Protein AF-C7TP11-F1 (afdb_monomer)

Foldseek 3Di:
DLPDPVLDFDPDPVRSVVSVVVLCPQQPNVCLLPLLVQLVVLVVVLVVLVVLVVCLQCCQQDPPPPDDHHDQVVSQVVCCVVPVGDCGDVRSVVSSVVSVVSSVVSVVVSVVCDSPVDPHHSNCVCVVVCCDPVHVPPDDDDRD

Secondary structure (DSSP, 8-state):
--S-GGGSPPSSTTHHHHHHHHHHHHTS-GGG-HHHHHHHHHHHHHHHHHHHHHHHHHHHHS-STTPPPPPHHHHHHHHHHHHS----HHHHHHHHHHHHHHHHHHHHHHHHTBTTTB-S-HHHHTHHHHT-TTTTT--SSS--

Radius of gyration: 22.41 Å; Cα contacts (8 Å, |Δi|>4): 107; chains: 1; bounding box: 58×32×62 Å

InterPro domains:
  IPR000484 Photosynthetic reaction centre, L/M [PF00124] (1-135)
  IPR000484 Photosynthetic reaction centre, L/M [PR00256] (35-61)
  IPR000484 Photosynthetic reaction centre, L/M [PR00256] (88-113)
  IPR005871 Photosynthetic reaction centre, L subunit [TIGR01157] (1-135)
  IPR036854 Photosystem II protein D1/D2 superfamily [G3DSA:1.20.8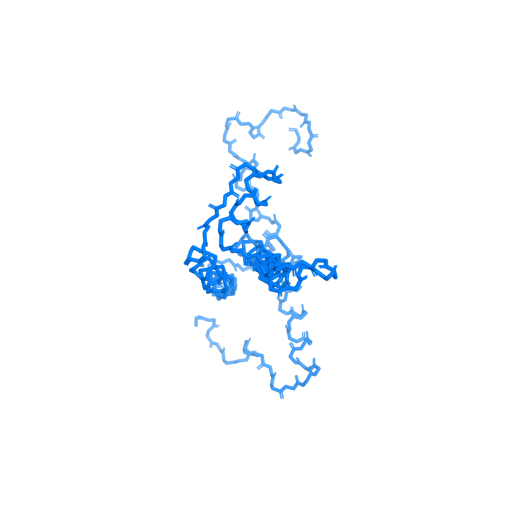5.10] (1-28)
  IPR036854 Photosystem II protein D1/D2 superfamily [G3DSA:1.20.85.10] (29-136)
  IPR036854 Photosystem II protein D1/D2 superfamily [SSF81483] (1-137)
  IPR055265 Photosynthetic reaction centre, L/M, conserved site [PS00244] (29-55)

Structure (mmCIF, N/CA/C/O backbone):
data_AF-C7TP11-F1
#
_entry.id   AF-C7TP11-F1
#
loop_
_atom_site.group_PDB
_atom_site.id
_atom_site.type_symbol
_atom_site.label_atom_id
_atom_site.label_alt_id
_atom_site.label_comp_id
_atom_site.label_asym_id
_atom_site.label_entity_id
_atom_site.label_seq_id
_atom_site.pdbx_PDB_ins_code
_atom_site.Cartn_x
_atom_site.Cartn_y
_atom_site.Cartn_z
_atom_site.occupancy
_atom_site.B_iso_or_equiv
_atom_site.auth_seq_id
_atom_site.auth_comp_id
_atom_site.auth_asym_id
_atom_site.auth_atom_id
_atom_site.pdbx_PDB_model_num
ATOM 1 N N . MET A 1 1 ? -0.912 5.142 -24.991 1.00 95.88 1 MET A N 1
ATOM 2 C CA . MET A 1 1 ? 0.477 5.647 -24.886 1.00 95.88 1 MET A CA 1
ATOM 3 C C . MET A 1 1 ? 1.466 4.722 -25.588 1.00 95.88 1 MET A C 1
ATOM 5 O O . MET A 1 1 ? 2.217 5.217 -26.406 1.00 95.88 1 MET A O 1
ATOM 9 N N . MET A 1 2 ? 1.415 3.403 -25.371 1.00 98.19 2 MET A N 1
ATOM 10 C CA . MET A 1 2 ? 2.372 2.441 -25.955 1.00 98.19 2 MET A CA 1
ATOM 11 C C . MET A 1 2 ? 2.111 2.033 -27.425 1.00 98.19 2 MET A C 1
ATOM 13 O O . MET A 1 2 ? 2.817 1.199 -27.967 1.00 98.19 2 MET A O 1
ATOM 17 N N . GLY A 1 3 ? 1.095 2.591 -28.093 1.00 98.19 3 GLY A N 1
ATOM 18 C CA . GLY A 1 3 ? 0.897 2.421 -29.543 1.00 98.19 3 GLY A CA 1
ATOM 19 C C . GLY A 1 3 ? 0.186 1.143 -30.018 1.00 98.19 3 GLY A C 1
ATOM 20 O O . GLY A 1 3 ? -0.074 1.033 -31.211 1.00 98.19 3 GLY A O 1
ATOM 21 N N . ALA A 1 4 ? -0.190 0.212 -29.134 1.00 98.38 4 ALA A N 1
ATOM 22 C CA . ALA A 1 4 ? -0.950 -0.985 -29.514 1.00 98.38 4 ALA A CA 1
ATOM 23 C C . ALA A 1 4 ? -1.933 -1.444 -28.426 1.00 98.38 4 ALA A C 1
ATOM 25 O O . ALA A 1 4 ? -1.685 -1.279 -27.234 1.00 98.38 4 ALA A O 1
ATOM 26 N N . TRP A 1 5 ? -3.032 -2.082 -28.838 1.00 98.44 5 TRP A N 1
ATOM 27 C CA . TRP A 1 5 ? -3.990 -2.716 -27.920 1.00 98.44 5 TRP A CA 1
ATOM 28 C C . TRP A 1 5 ? -3.457 -4.014 -27.304 1.00 98.44 5 TRP A C 1
ATOM 30 O O . TRP A 1 5 ? -3.895 -4.396 -26.227 1.00 98.44 5 TRP A O 1
ATOM 40 N N . GLY A 1 6 ? -2.480 -4.662 -27.951 1.00 98.38 6 GLY A N 1
ATOM 41 C CA . GLY A 1 6 ? -1.878 -5.919 -27.491 1.00 98.38 6 GLY A CA 1
ATOM 42 C C . GLY A 1 6 ? -1.115 -5.830 -26.164 1.00 98.38 6 GLY A C 1
ATOM 43 O O . GLY A 1 6 ? -0.767 -6.863 -25.609 1.00 98.38 6 GLY A O 1
ATOM 44 N N . TYR A 1 7 ? -0.880 -4.623 -25.634 1.00 98.38 7 TYR A N 1
ATOM 45 C CA . TYR A 1 7 ? -0.346 -4.431 -24.281 1.00 98.38 7 TYR A CA 1
ATOM 46 C C . TYR A 1 7 ? -1.404 -4.618 -23.181 1.00 98.38 7 TYR A C 1
ATOM 48 O O . TYR A 1 7 ? -1.045 -4.765 -22.014 1.00 98.38 7 TYR A O 1
ATOM 56 N N . ALA A 1 8 ? -2.698 -4.595 -23.521 1.00 98.62 8 ALA A N 1
ATOM 57 C CA . ALA A 1 8 ? -3.775 -4.796 -22.558 1.00 98.62 8 ALA A CA 1
ATOM 58 C C . ALA A 1 8 ? -3.815 -6.244 -22.040 1.00 98.62 8 ALA A C 1
ATOM 60 O O . ALA A 1 8 ? -3.422 -7.185 -22.729 1.00 98.62 8 ALA A O 1
ATOM 61 N N . PHE A 1 9 ? -4.325 -6.416 -20.821 1.00 98.50 9 PHE A N 1
ATOM 62 C CA . PHE A 1 9 ? -4.497 -7.733 -20.215 1.00 98.50 9 PHE A CA 1
ATOM 63 C C . PHE A 1 9 ? -5.659 -8.513 -20.866 1.00 98.50 9 PHE A C 1
ATOM 65 O O . PHE A 1 9 ? -6.658 -7.908 -21.265 1.00 98.50 9 PHE A O 1
ATOM 72 N N . PRO A 1 10 ? -5.573 -9.853 -20.959 1.00 98.50 10 PRO A N 1
ATOM 73 C CA . PRO A 1 10 ? -6.651 -10.692 -21.476 1.00 98.50 10 PRO A CA 1
ATOM 74 C C . PRO A 1 10 ? -7.743 -10.942 -20.423 1.00 98.50 10 PRO A C 1
ATOM 76 O O . PRO A 1 10 ? -7.482 -10.987 -19.222 1.00 98.50 10 PRO A O 1
ATOM 79 N N . TYR A 1 11 ? -8.977 -11.184 -20.871 1.00 98.62 11 TYR A N 1
ATOM 80 C CA . TYR A 1 11 ? -10.111 -11.478 -19.986 1.00 98.62 11 TYR A CA 1
ATOM 81 C C . TYR A 1 11 ? -10.227 -12.978 -19.686 1.00 98.62 11 TYR A C 1
ATOM 83 O O . TYR A 1 11 ? -10.973 -13.704 -20.341 1.00 98.62 11 TYR A O 1
ATOM 91 N N . GLY A 1 12 ? -9.495 -13.451 -18.677 1.00 98.50 12 GLY A N 1
ATOM 92 C CA . GLY A 1 12 ? -9.606 -14.824 -18.180 1.00 98.50 12 GLY A CA 1
ATOM 93 C C . GLY A 1 12 ? -9.012 -14.997 -16.784 1.00 98.50 12 GLY A C 1
ATOM 94 O O . GLY A 1 12 ? -8.084 -14.286 -16.401 1.00 98.50 12 GLY A O 1
ATOM 95 N N . ILE A 1 13 ? -9.557 -15.951 -16.016 1.00 98.38 13 ILE A N 1
ATOM 96 C CA . ILE A 1 13 ? -9.206 -16.158 -14.597 1.00 98.38 13 ILE A CA 1
ATOM 97 C C . ILE A 1 13 ? -7.697 -16.359 -14.419 1.00 98.38 13 ILE A C 1
ATOM 99 O O . ILE A 1 13 ? -7.099 -15.702 -13.579 1.00 98.38 13 ILE A O 1
ATOM 103 N N . TRP A 1 14 ? -7.074 -17.213 -15.231 1.00 98.69 14 TRP A N 1
ATOM 104 C CA . TRP A 1 14 ? -5.637 -17.493 -15.131 1.00 98.69 14 TRP A CA 1
ATOM 105 C C . TRP A 1 14 ? -4.801 -16.635 -16.080 1.00 98.69 14 TRP A C 1
ATOM 107 O O . TRP A 1 14 ? -3.743 -16.147 -15.704 1.00 98.69 14 TRP A O 1
ATOM 117 N N . THR A 1 15 ? -5.315 -16.351 -17.277 1.00 98.56 15 THR A N 1
ATOM 118 C CA . THR A 1 15 ? -4.562 -15.628 -18.309 1.00 98.56 15 THR A CA 1
ATOM 119 C C . THR A 1 15 ? -4.263 -14.175 -17.940 1.00 98.56 15 THR A C 1
ATOM 121 O O . THR A 1 15 ? -3.248 -13.635 -18.378 1.00 98.56 15 THR A O 1
ATOM 124 N N . HIS A 1 16 ? -5.090 -13.518 -17.116 1.00 98.62 16 HIS A N 1
ATOM 125 C CA . HIS A 1 16 ? -4.742 -12.184 -16.617 1.00 98.62 16 HIS A CA 1
ATOM 126 C C . HIS A 1 16 ? -3.604 -12.232 -15.581 1.00 98.62 16 HIS A C 1
ATOM 128 O O . HIS A 1 16 ? -2.820 -11.290 -15.518 1.00 98.62 16 HIS A O 1
ATOM 134 N N . LEU A 1 17 ? -3.460 -13.325 -14.818 1.00 98.75 17 LEU A N 1
ATOM 135 C CA . LEU A 1 17 ? -2.326 -13.519 -13.907 1.00 98.75 17 LEU A CA 1
ATOM 136 C C . LEU A 1 17 ? -1.037 -13.798 -14.685 1.00 98.75 17 LEU A C 1
ATOM 138 O O . LEU A 1 17 ? 0.009 -13.252 -14.334 1.00 98.75 17 LEU A O 1
ATOM 142 N N . ASP A 1 18 ? -1.121 -14.560 -15.782 1.00 98.69 18 ASP A N 1
ATOM 143 C CA . ASP A 1 18 ? 0.001 -14.727 -16.715 1.00 98.69 18 ASP A CA 1
ATOM 144 C C . ASP A 1 18 ? 0.452 -13.367 -17.265 1.00 98.69 18 ASP A C 1
ATOM 146 O O . ASP A 1 18 ? 1.646 -13.065 -17.294 1.00 98.69 18 ASP A O 1
ATOM 150 N N . TRP A 1 19 ? -0.496 -12.502 -17.647 1.00 98.81 19 TRP A N 1
ATOM 151 C CA . TRP A 1 19 ? -0.195 -11.135 -18.077 1.00 98.81 19 TRP A CA 1
ATOM 152 C C . TRP A 1 19 ? 0.448 -10.296 -16.967 1.00 98.81 19 TRP A C 1
ATOM 154 O O . TRP A 1 19 ? 1.430 -9.609 -17.246 1.00 98.81 19 TRP A O 1
ATOM 164 N N . VAL A 1 20 ? -0.050 -10.361 -15.724 1.00 98.75 20 VAL A N 1
ATOM 165 C CA . VAL A 1 20 ? 0.542 -9.639 -14.579 1.00 98.75 20 VAL A CA 1
ATOM 166 C C . VAL A 1 20 ? 1.994 -10.075 -14.374 1.00 98.75 20 VAL A C 1
ATOM 168 O O . VAL A 1 20 ? 2.876 -9.223 -14.266 1.00 98.75 20 VAL A O 1
ATO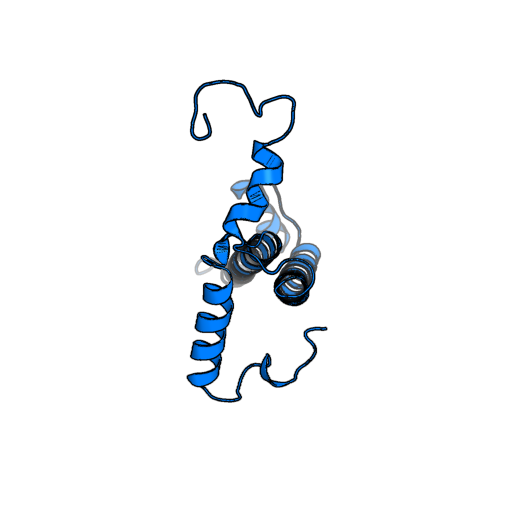M 171 N N . SER A 1 21 ? 2.252 -11.386 -14.379 1.00 98.56 21 SER A N 1
ATOM 172 C CA . SER A 1 21 ? 3.595 -11.948 -14.213 1.00 98.56 21 SER A CA 1
ATOM 173 C C . SER A 1 21 ? 4.531 -11.511 -15.343 1.00 98.56 21 SER A C 1
ATOM 175 O O . SER A 1 21 ? 5.563 -10.887 -15.094 1.00 98.56 21 SER A O 1
ATOM 177 N N . ASN A 1 22 ? 4.140 -11.750 -16.599 1.00 98.69 22 ASN A N 1
ATOM 178 C CA . ASN A 1 22 ? 4.964 -11.423 -17.764 1.00 98.69 22 ASN A CA 1
ATOM 179 C C . ASN A 1 22 ? 5.232 -9.913 -17.873 1.00 98.69 22 ASN A C 1
ATOM 181 O O . ASN A 1 22 ? 6.360 -9.502 -18.152 1.00 98.69 22 ASN A O 1
ATOM 185 N N . THR A 1 23 ? 4.225 -9.079 -17.602 1.00 98.62 23 THR A N 1
ATOM 186 C CA . THR A 1 23 ? 4.372 -7.615 -17.599 1.00 98.62 23 THR A CA 1
ATOM 187 C C . THR A 1 23 ? 5.327 -7.165 -16.500 1.00 98.62 23 THR A C 1
ATOM 189 O O . THR A 1 23 ? 6.209 -6.355 -16.768 1.00 98.62 23 THR A O 1
ATOM 192 N N . GLY A 1 24 ? 5.206 -7.709 -15.285 1.00 98.00 24 GLY A N 1
ATOM 193 C CA . GLY A 1 24 ? 6.104 -7.382 -14.177 1.00 98.00 24 GLY A CA 1
ATOM 194 C C . GLY A 1 24 ? 7.557 -7.741 -14.489 1.00 98.00 24 GLY A C 1
ATOM 195 O O . GLY A 1 24 ? 8.434 -6.880 -14.401 1.00 98.00 24 GLY A O 1
ATOM 196 N N . TYR A 1 25 ? 7.796 -8.981 -14.926 1.00 98.62 25 TYR A N 1
ATOM 197 C CA . TYR A 1 25 ? 9.143 -9.486 -15.211 1.00 98.62 25 TYR A CA 1
ATOM 198 C C . TYR A 1 25 ? 9.797 -8.881 -16.457 1.00 98.62 25 TYR A C 1
ATOM 200 O O . TYR A 1 25 ? 11.023 -8.906 -16.563 1.00 98.62 25 TYR A O 1
ATOM 208 N N . THR A 1 26 ? 9.024 -8.262 -17.355 1.00 98.69 26 THR A N 1
ATOM 209 C CA . THR A 1 26 ? 9.576 -7.480 -18.479 1.00 98.69 26 THR A CA 1
ATOM 210 C C . THR A 1 26 ? 10.507 -6.361 -17.987 1.00 98.69 26 THR A C 1
ATOM 212 O O . THR A 1 26 ? 11.510 -6.067 -18.632 1.00 98.69 26 THR A O 1
ATOM 215 N N . TYR A 1 27 ? 10.236 -5.792 -16.807 1.00 98.62 27 TYR A N 1
ATOM 216 C CA . TYR A 1 27 ? 11.022 -4.708 -16.199 1.00 98.62 27 TYR A CA 1
ATOM 217 C C . TYR A 1 27 ? 11.875 -5.188 -15.009 1.00 98.62 27 TYR A C 1
ATOM 219 O O . TYR A 1 27 ? 12.225 -4.396 -14.126 1.00 98.62 27 TYR A O 1
ATOM 227 N N . GLY A 1 28 ? 12.188 -6.488 -14.961 1.00 98.56 28 GLY A N 1
ATOM 228 C CA . GLY A 1 28 ? 12.943 -7.112 -13.876 1.00 98.56 28 GLY A CA 1
ATOM 229 C C . GLY A 1 28 ? 12.077 -7.423 -12.664 1.00 98.56 28 GLY A C 1
ATOM 230 O O . GLY A 1 28 ? 10.955 -7.906 -12.786 1.00 98.56 28 GLY A O 1
ATOM 231 N N . ASN A 1 29 ? 12.584 -7.158 -11.460 1.00 98.56 29 ASN A N 1
ATOM 232 C CA . ASN A 1 29 ? 11.753 -7.255 -10.264 1.00 98.56 29 ASN A CA 1
ATOM 233 C C . ASN A 1 29 ? 10.904 -5.982 -10.106 1.00 98.56 29 ASN A C 1
ATOM 235 O O . ASN A 1 29 ? 11.410 -4.928 -9.712 1.00 98.56 29 ASN A O 1
ATOM 239 N N . PHE A 1 30 ? 9.597 -6.102 -10.350 1.00 98.75 30 PHE A N 1
ATOM 240 C CA . PHE A 1 30 ? 8.647 -4.986 -10.290 1.00 98.75 30 PHE A CA 1
ATOM 241 C C . PHE A 1 30 ? 8.507 -4.348 -8.894 1.00 98.75 30 PHE A C 1
ATOM 243 O O . PHE A 1 30 ? 7.964 -3.250 -8.761 1.00 98.75 30 PHE A O 1
ATOM 250 N N . HIS A 1 31 ? 9.042 -4.979 -7.841 1.00 98.75 31 HIS A N 1
ATOM 251 C CA . HIS A 1 31 ? 9.156 -4.355 -6.519 1.00 98.75 31 HIS A CA 1
ATOM 252 C C . HIS A 1 31 ? 9.974 -3.059 -6.541 1.00 98.75 31 HIS A C 1
ATOM 254 O O . HIS A 1 31 ? 9.730 -2.196 -5.706 1.00 98.75 31 HIS A O 1
ATOM 260 N N . TYR A 1 32 ? 10.907 -2.895 -7.486 1.00 98.81 32 TYR A N 1
ATOM 261 C CA . TYR A 1 32 ? 11.733 -1.689 -7.577 1.00 98.81 32 TYR A CA 1
ATOM 262 C C . TYR A 1 32 ? 11.022 -0.480 -8.198 1.00 98.81 32 TYR A C 1
ATOM 264 O O . TYR A 1 32 ? 11.589 0.609 -8.178 1.00 98.81 32 TYR A O 1
ATOM 272 N N . ASN A 1 33 ? 9.797 -0.622 -8.716 1.00 98.88 33 ASN A N 1
ATOM 273 C CA . ASN A 1 33 ? 9.020 0.530 -9.168 1.00 98.88 33 ASN A CA 1
ATOM 274 C C . ASN A 1 33 ? 8.625 1.394 -7.946 1.00 98.88 33 ASN A C 1
ATOM 276 O O . ASN A 1 33 ? 7.851 0.935 -7.098 1.00 98.88 33 ASN A O 1
ATOM 280 N N . PRO A 1 34 ? 9.104 2.647 -7.829 1.00 98.81 34 PRO A N 1
ATOM 281 C CA . PRO A 1 34 ? 8.890 3.458 -6.628 1.00 98.81 34 PRO A CA 1
ATOM 282 C C . PRO A 1 34 ? 7.415 3.828 -6.407 1.00 98.81 34 PRO A C 1
ATOM 284 O O . PRO A 1 34 ? 6.952 3.866 -5.268 1.00 98.81 34 PRO A O 1
ATOM 287 N N . ALA A 1 35 ? 6.638 4.049 -7.472 1.00 98.81 35 ALA A N 1
ATOM 288 C CA .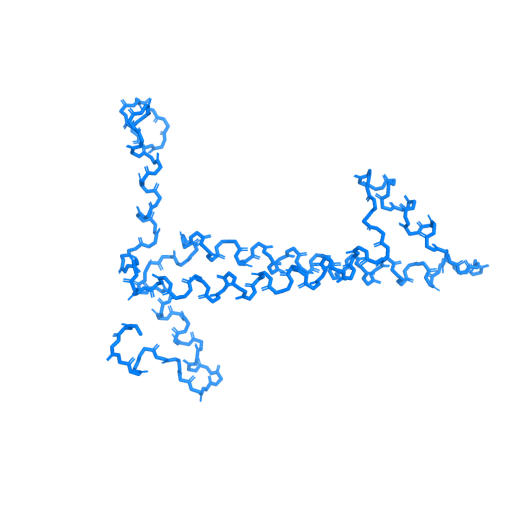 ALA A 1 35 ? 5.203 4.314 -7.346 1.00 98.81 35 ALA A CA 1
ATOM 289 C C . ALA A 1 35 ? 4.438 3.058 -6.892 1.00 98.81 35 ALA A C 1
ATOM 291 O O . ALA A 1 35 ? 3.481 3.154 -6.122 1.00 98.81 35 ALA A O 1
ATOM 292 N N . HIS A 1 36 ? 4.894 1.875 -7.313 1.00 98.88 36 HIS A N 1
ATOM 293 C CA . HIS A 1 36 ? 4.338 0.598 -6.871 1.00 98.88 36 HIS A CA 1
ATOM 294 C C . HIS A 1 36 ? 4.609 0.338 -5.378 1.00 98.88 36 HIS A C 1
ATOM 296 O O . HIS A 1 36 ? 3.703 -0.105 -4.671 1.00 98.88 36 HIS A O 1
ATOM 302 N N . MET A 1 37 ? 5.793 0.698 -4.861 1.00 98.88 37 MET A N 1
ATOM 303 C CA . MET A 1 37 ? 6.079 0.638 -3.416 1.00 98.88 37 MET A CA 1
ATOM 304 C C . MET A 1 37 ? 5.081 1.477 -2.596 1.00 98.88 37 MET A C 1
ATOM 306 O O . MET A 1 37 ? 4.571 1.023 -1.567 1.00 98.88 37 MET A O 1
ATOM 310 N N . ILE A 1 38 ? 4.758 2.687 -3.068 1.00 98.88 38 ILE A N 1
ATOM 311 C CA . ILE A 1 38 ? 3.777 3.570 -2.419 1.00 98.88 38 ILE A CA 1
ATOM 312 C C . ILE A 1 38 ? 2.372 2.952 -2.474 1.00 98.88 38 ILE A C 1
ATOM 314 O O . ILE A 1 38 ? 1.679 2.917 -1.455 1.00 98.88 38 ILE A O 1
ATOM 318 N N . ALA A 1 39 ? 1.963 2.415 -3.628 1.00 98.81 39 ALA A N 1
ATOM 319 C CA . ALA A 1 39 ? 0.665 1.758 -3.788 1.00 98.81 39 ALA A CA 1
ATOM 320 C C . ALA A 1 39 ? 0.484 0.594 -2.798 1.00 98.81 39 ALA A C 1
ATOM 322 O O . ALA A 1 39 ? -0.514 0.545 -2.074 1.00 98.81 39 ALA A O 1
ATOM 323 N N . ILE A 1 40 ? 1.476 -0.300 -2.710 1.00 98.81 40 ILE A N 1
ATOM 324 C CA . ILE A 1 40 ? 1.474 -1.428 -1.766 1.00 98.81 40 ILE A CA 1
ATOM 325 C C . ILE A 1 40 ? 1.391 -0.932 -0.319 1.00 98.81 40 ILE A C 1
ATOM 327 O O . ILE A 1 40 ? 0.609 -1.464 0.469 1.00 98.81 40 ILE A O 1
ATOM 331 N N . THR A 1 41 ? 2.146 0.114 0.026 1.00 98.88 41 THR A N 1
ATOM 332 C CA . THR A 1 41 ? 2.121 0.698 1.376 1.00 98.88 41 THR A CA 1
ATOM 333 C C . THR A 1 41 ? 0.717 1.170 1.749 1.00 98.88 41 THR A C 1
ATOM 335 O O . THR A 1 41 ? 0.247 0.887 2.854 1.00 98.88 41 THR A O 1
ATOM 338 N N . PHE A 1 42 ? 0.005 1.825 0.828 1.00 98.88 42 PHE A N 1
ATOM 339 C CA . PHE A 1 42 ? -1.383 2.220 1.059 1.00 98.88 42 PHE A CA 1
ATOM 340 C C . PHE A 1 42 ? -2.330 1.023 1.167 1.00 98.88 42 PHE A C 1
ATOM 342 O O . PHE A 1 42 ? -3.179 1.031 2.056 1.00 98.88 42 PHE A O 1
ATOM 349 N N . PHE A 1 43 ? -2.175 -0.026 0.351 1.00 98.88 43 PHE A N 1
ATOM 350 C CA . PHE A 1 43 ? -2.980 -1.247 0.496 1.00 98.88 43 PHE A CA 1
ATOM 351 C C . PHE A 1 43 ? -2.795 -1.905 1.868 1.00 98.88 43 PHE A C 1
ATOM 353 O O . PHE A 1 43 ? -3.784 -2.213 2.538 1.00 98.88 43 PHE A O 1
ATOM 360 N N . PHE A 1 44 ? -1.549 -2.078 2.313 1.00 98.88 44 PHE A N 1
ATOM 361 C CA . PHE A 1 44 ? -1.247 -2.663 3.622 1.00 98.88 44 PHE A CA 1
ATOM 362 C C . PHE A 1 44 ? -1.760 -1.792 4.769 1.00 98.88 44 PHE A C 1
ATOM 364 O O . PHE A 1 44 ? -2.409 -2.295 5.686 1.00 98.88 44 PHE A O 1
ATOM 371 N N . THR A 1 45 ? -1.551 -0.479 4.687 1.00 98.88 45 THR A N 1
ATOM 372 C CA . THR A 1 45 ? -2.025 0.463 5.710 1.00 98.88 45 THR A CA 1
ATOM 373 C C . THR A 1 45 ? -3.552 0.522 5.754 1.00 98.88 45 THR 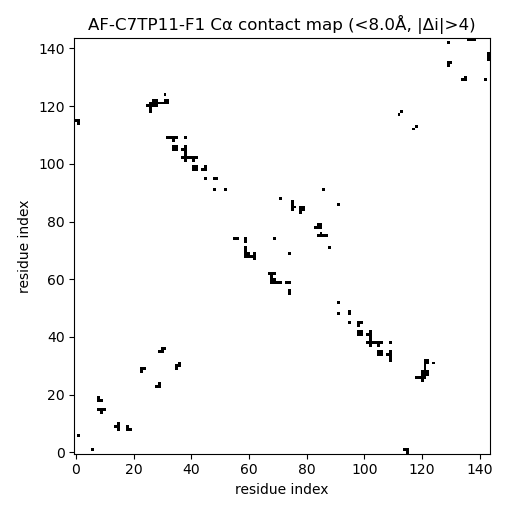A C 1
ATOM 375 O O . THR A 1 45 ? -4.131 0.592 6.834 1.00 98.88 45 THR A O 1
ATOM 378 N N . ASN A 1 46 ? -4.227 0.439 4.605 1.00 98.88 46 ASN A N 1
ATOM 379 C CA . ASN A 1 46 ? -5.685 0.388 4.538 1.00 98.88 46 ASN A CA 1
ATOM 380 C C . ASN A 1 46 ? -6.240 -0.876 5.208 1.00 98.88 46 ASN A C 1
ATOM 382 O O . ASN A 1 46 ? -7.196 -0.788 5.974 1.00 98.88 46 ASN A O 1
ATOM 386 N N . ALA A 1 47 ? -5.632 -2.042 4.962 1.00 98.88 47 ALA A N 1
ATOM 387 C CA . ALA A 1 47 ? -6.034 -3.287 5.616 1.00 98.88 47 ALA A CA 1
ATOM 388 C C . ALA A 1 47 ? -5.821 -3.229 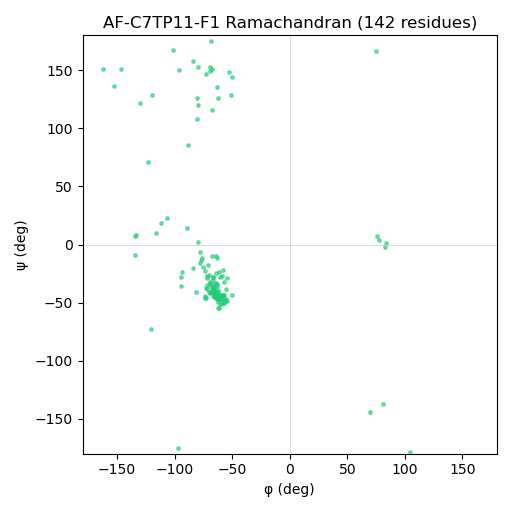7.139 1.00 98.88 47 ALA A C 1
ATOM 390 O O . ALA A 1 47 ? -6.704 -3.633 7.898 1.00 98.88 47 ALA A O 1
ATOM 391 N N . LEU A 1 48 ? -4.695 -2.660 7.587 1.00 98.88 48 LEU A N 1
ATOM 392 C CA . LEU A 1 48 ? -4.435 -2.398 9.004 1.00 98.88 48 LEU A CA 1
ATOM 393 C C . LEU A 1 48 ? -5.514 -1.487 9.611 1.00 98.88 48 LEU A C 1
ATOM 395 O O . LEU A 1 48 ? -6.111 -1.834 10.629 1.00 98.88 48 LEU A O 1
ATOM 399 N N . ALA A 1 49 ? -5.794 -0.345 8.979 1.00 98.75 49 ALA A N 1
ATOM 400 C CA . ALA A 1 49 ? -6.788 0.613 9.457 1.00 98.75 49 ALA A CA 1
ATOM 401 C C . ALA A 1 49 ? -8.200 0.009 9.501 1.00 98.75 49 ALA A C 1
ATOM 403 O O . ALA A 1 49 ? -8.933 0.246 10.459 1.00 98.75 49 ALA A O 1
ATOM 404 N N . LEU A 1 50 ? -8.566 -0.808 8.508 1.00 98.81 50 LEU A N 1
ATOM 405 C CA . LEU A 1 50 ? -9.848 -1.510 8.470 1.00 98.81 50 LEU A CA 1
ATOM 406 C C . LEU A 1 50 ? -9.991 -2.492 9.639 1.00 98.81 50 LEU A C 1
ATOM 408 O O . LEU A 1 50 ? -11.024 -2.496 10.311 1.00 98.81 50 LEU A O 1
ATOM 412 N N . ALA A 1 51 ? -8.955 -3.295 9.901 1.00 98.88 51 ALA A N 1
ATOM 413 C CA . ALA A 1 51 ? -8.954 -4.242 11.012 1.00 98.88 51 ALA A CA 1
ATOM 414 C C . ALA A 1 51 ? -9.078 -3.522 12.363 1.00 98.88 51 ALA A C 1
ATOM 416 O O . ALA A 1 51 ? -9.911 -3.895 13.189 1.00 98.88 51 ALA A O 1
ATOM 417 N N . LEU A 1 52 ? -8.300 -2.453 12.558 1.00 98.88 52 LEU A N 1
ATOM 418 C CA . LEU A 1 52 ? -8.347 -1.634 13.768 1.00 98.88 52 LEU A CA 1
ATOM 419 C C . LEU A 1 52 ? -9.710 -0.964 13.961 1.00 98.88 52 LEU A C 1
ATOM 421 O O . LEU A 1 52 ? -10.256 -1.005 15.060 1.00 98.88 52 LEU A O 1
ATOM 425 N N . HIS A 1 53 ? -10.279 -0.381 12.904 1.00 98.88 53 HIS A N 1
ATOM 426 C CA . HIS A 1 53 ? -11.578 0.282 12.971 1.00 98.88 53 HIS A CA 1
ATOM 427 C C . HIS A 1 53 ? -12.698 -0.694 13.353 1.00 98.88 53 HIS A C 1
ATOM 429 O O . HIS A 1 53 ? -13.453 -0.424 14.287 1.00 98.88 53 HIS A O 1
ATOM 435 N N . GLY A 1 54 ? -12.773 -1.846 12.677 1.00 98.75 54 GLY A N 1
ATOM 436 C CA . GLY A 1 54 ? -13.775 -2.869 12.976 1.00 98.75 54 GLY A CA 1
ATOM 437 C C . GLY A 1 54 ? -13.634 -3.421 14.395 1.00 98.75 54 GLY A C 1
ATOM 438 O O . GLY A 1 54 ? -14.62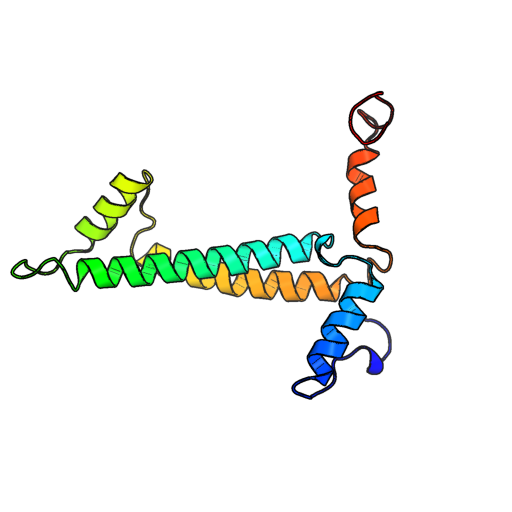7 -3.533 15.113 1.00 98.75 54 GLY A O 1
ATOM 439 N N . ALA A 1 55 ? -12.404 -3.713 14.826 1.00 98.88 55 ALA A N 1
ATOM 440 C CA . ALA A 1 55 ? -12.141 -4.210 16.173 1.00 98.88 55 ALA A CA 1
ATOM 441 C C . ALA A 1 55 ? -12.493 -3.178 17.257 1.00 98.88 55 ALA A C 1
ATOM 443 O O . ALA A 1 55 ? -13.089 -3.552 18.266 1.00 98.88 55 ALA A O 1
ATOM 444 N N . LEU A 1 56 ? -12.183 -1.894 17.044 1.00 98.81 56 LEU A N 1
ATOM 445 C CA . LEU A 1 56 ? -12.473 -0.828 18.006 1.00 98.81 56 LEU A CA 1
ATOM 446 C C . LEU A 1 56 ? -13.979 -0.711 18.254 1.00 98.81 56 LEU A C 1
ATOM 448 O O . LEU A 1 56 ? -14.423 -0.888 19.389 1.00 98.81 56 LEU A O 1
ATOM 452 N N . VAL A 1 57 ? -14.760 -0.543 17.183 1.00 98.75 57 VAL A N 1
ATOM 453 C CA . VAL A 1 57 ? -16.221 -0.410 17.272 1.00 98.75 57 VAL A CA 1
ATOM 454 C C . VAL A 1 57 ? -16.842 -1.656 17.903 1.00 98.75 57 VAL A C 1
ATOM 456 O O . VAL A 1 57 ? -17.687 -1.551 18.794 1.00 98.75 57 VAL A O 1
ATOM 459 N N . LEU A 1 58 ? -16.408 -2.855 17.493 1.00 98.88 58 LEU A N 1
ATOM 460 C CA . LEU A 1 58 ? -16.931 -4.099 18.059 1.00 98.88 58 LEU A CA 1
ATOM 461 C C . LEU A 1 58 ? -16.565 -4.272 19.533 1.00 98.88 58 LEU A C 1
ATOM 463 O O . LEU A 1 58 ? -17.407 -4.751 20.287 1.00 98.88 58 LEU A O 1
ATOM 467 N N . SER A 1 59 ? -15.368 -3.875 19.961 1.00 98.75 59 SER A N 1
ATOM 468 C CA . SER A 1 59 ? -14.969 -3.959 21.372 1.00 98.75 59 SER A CA 1
ATOM 469 C C . SER A 1 59 ? -15.732 -2.973 22.263 1.00 98.75 59 SER A C 1
ATOM 471 O O . SER A 1 59 ? -16.039 -3.295 23.411 1.00 98.75 59 SER A O 1
ATOM 473 N N . ALA A 1 60 ? -16.103 -1.804 21.731 1.00 98.62 60 ALA A N 1
ATOM 474 C CA . ALA A 1 60 ? -16.940 -0.842 22.436 1.00 98.62 60 ALA A CA 1
ATOM 475 C C . ALA A 1 60 ? -18.406 -1.298 22.510 1.00 98.62 60 ALA A C 1
ATOM 477 O O . ALA A 1 60 ? -19.030 -1.233 23.574 1.00 98.62 60 ALA A O 1
ATOM 478 N N . ALA A 1 61 ? -18.947 -1.806 21.399 1.00 98.69 61 ALA A N 1
ATOM 479 C CA . ALA A 1 61 ? -20.321 -2.293 21.327 1.00 98.69 61 ALA A CA 1
ATOM 480 C C . ALA A 1 61 ? -20.536 -3.624 22.069 1.00 98.69 61 ALA A C 1
ATOM 482 O O . ALA A 1 61 ? -21.642 -3.889 22.537 1.00 98.69 61 ALA A O 1
ATOM 483 N N . ASN A 1 62 ? -19.491 -4.446 22.199 1.00 98.69 62 ASN A N 1
ATOM 484 C CA . ASN A 1 62 ? -19.525 -5.758 22.849 1.00 98.69 62 ASN A CA 1
ATOM 485 C C . ASN A 1 62 ? -18.490 -5.812 23.987 1.00 98.69 62 ASN A C 1
ATOM 487 O O . ASN A 1 62 ? -17.460 -6.481 23.857 1.00 98.69 62 ASN A O 1
ATOM 491 N N . PRO A 1 63 ? -18.730 -5.099 25.102 1.00 98.62 63 PRO A N 1
ATOM 492 C CA . PRO A 1 63 ? -17.831 -5.127 26.248 1.00 98.62 63 PRO A CA 1
ATOM 493 C C . PRO A 1 63 ? -17.855 -6.503 26.933 1.00 98.62 63 PRO A C 1
ATOM 495 O O . PRO A 1 63 ? -18.652 -7.386 26.610 1.00 98.62 63 PRO A O 1
ATOM 498 N N . GLU A 1 64 ? -16.997 -6.681 27.938 1.00 98.44 64 GLU A N 1
ATOM 499 C CA . GLU A 1 64 ? -17.036 -7.880 28.777 1.00 98.44 64 GLU A CA 1
ATOM 500 C C . GLU A 1 64 ? -18.436 -8.142 29.360 1.00 98.44 64 GLU A C 1
ATOM 502 O O . GLU A 1 64 ? -19.204 -7.225 29.666 1.00 98.44 64 GLU A O 1
ATOM 507 N N . LYS A 1 65 ? -18.747 -9.427 29.558 1.00 98.25 65 LYS A N 1
ATOM 508 C CA . LYS A 1 65 ? -20.067 -9.902 29.980 1.00 98.25 65 LYS A CA 1
ATOM 509 C C . LYS A 1 65 ? -20.579 -9.164 31.223 1.00 98.25 65 LYS A C 1
ATOM 511 O O . LYS A 1 65 ? -19.915 -9.126 32.256 1.00 98.25 65 LYS A O 1
ATOM 516 N N . GLY A 1 66 ? -21.807 -8.655 31.127 1.00 98.19 66 GLY A N 1
ATOM 517 C CA . GLY A 1 66 ? -22.491 -7.959 32.218 1.00 98.19 66 GLY A CA 1
ATOM 518 C C . GLY A 1 66 ? -22.135 -6.476 32.352 1.00 98.19 66 GLY A C 1
ATOM 519 O O . GLY A 1 66 ? -22.657 -5.831 33.257 1.00 98.19 66 GLY A O 1
ATOM 520 N N . LYS A 1 67 ? -21.280 -5.927 31.478 1.00 98.31 67 LYS A N 1
ATOM 521 C CA . LYS A 1 67 ? -20.970 -4.492 31.437 1.00 98.31 67 LYS A CA 1
ATOM 522 C C . LYS A 1 67 ? -21.821 -3.775 30.389 1.00 98.31 67 LYS A C 1
ATOM 524 O O . LYS A 1 67 ? -22.191 -4.349 29.369 1.00 98.31 67 LYS A O 1
ATOM 529 N N . GLU A 1 68 ? -22.104 -2.504 30.646 1.00 98.38 68 GLU A N 1
ATOM 530 C CA . GLU A 1 68 ? -22.772 -1.612 29.695 1.00 98.38 68 GLU A CA 1
ATOM 531 C C . GLU A 1 68 ? -21.863 -1.283 28.503 1.00 98.38 68 GLU A C 1
ATOM 533 O O . GLU A 1 68 ? -20.633 -1.222 28.656 1.00 98.38 68 GLU A O 1
ATOM 538 N N . MET A 1 69 ? -22.476 -1.046 27.335 1.00 98.56 69 MET A N 1
ATOM 539 C CA . MET A 1 69 ? -21.784 -0.628 26.109 1.00 98.56 69 MET A CA 1
ATOM 540 C C . MET A 1 69 ? -20.853 0.556 26.368 1.00 98.56 69 MET A C 1
ATOM 542 O O . MET A 1 69 ? -21.150 1.444 27.171 1.00 98.56 69 MET A O 1
ATOM 546 N N . ARG A 1 70 ? -19.715 0.571 25.675 1.00 98.62 70 ARG A N 1
ATOM 547 C CA . ARG A 1 70 ? -18.764 1.678 25.771 1.00 98.62 70 ARG A CA 1
ATOM 548 C C . ARG A 1 70 ? -19.159 2.809 24.838 1.00 98.62 70 ARG A C 1
ATOM 550 O O . ARG A 1 70 ? -19.909 2.628 23.884 1.00 98.62 70 ARG A O 1
ATOM 557 N N . THR A 1 71 ? -18.660 3.991 25.161 1.00 98.62 71 THR A N 1
ATOM 558 C CA . THR A 1 71 ? -18.931 5.225 24.422 1.00 98.62 71 THR A CA 1
ATOM 559 C C . THR A 1 71 ? -17.753 5.576 23.511 1.00 98.62 71 THR A C 1
ATOM 561 O O . THR A 1 71 ? -16.655 5.049 23.713 1.00 98.62 71 THR A O 1
ATOM 564 N N . PRO A 1 72 ? -17.925 6.519 22.571 1.00 98.50 72 PRO A N 1
ATOM 565 C CA . PRO A 1 72 ? -16.812 7.052 21.785 1.00 98.50 72 PRO A CA 1
ATOM 566 C C . PRO A 1 72 ? -15.651 7.598 22.633 1.00 98.50 72 PRO A C 1
ATOM 568 O O . PRO A 1 72 ? -14.498 7.503 22.227 1.00 98.50 72 PRO A O 1
ATOM 571 N N . ASP A 1 73 ? -15.917 8.091 23.847 1.00 98.50 73 ASP A N 1
ATOM 572 C CA . ASP A 1 73 ? -14.856 8.544 24.760 1.00 98.50 73 ASP A CA 1
ATOM 573 C C . ASP A 1 73 ? -13.935 7.390 25.190 1.00 98.50 73 ASP A C 1
ATOM 575 O O . ASP A 1 73 ? -12.730 7.578 25.374 1.00 98.50 73 ASP A O 1
ATOM 579 N N . HIS A 1 74 ? -14.481 6.176 25.324 1.00 98.75 74 HIS A N 1
ATOM 580 C CA . HIS A 1 74 ? -13.697 4.979 25.628 1.00 98.75 74 HIS A CA 1
ATOM 581 C C . HIS A 1 74 ? -12.872 4.528 24.418 1.00 98.75 74 HIS A C 1
ATOM 583 O O . HIS A 1 74 ? -11.737 4.093 24.597 1.00 98.75 74 HIS A O 1
ATOM 589 N N . GLU A 1 75 ? -13.415 4.646 23.202 1.00 98.81 75 GLU A N 1
ATOM 590 C CA . GLU A 1 75 ? -12.679 4.367 21.961 1.00 98.81 75 GLU A CA 1
ATOM 591 C C . GLU A 1 75 ? -11.467 5.301 21.821 1.00 98.81 75 GLU A C 1
ATOM 593 O O . GLU A 1 75 ? -10.347 4.854 21.558 1.00 98.81 75 GLU A O 1
ATOM 598 N N . ASP A 1 76 ? -11.682 6.594 22.071 1.00 98.75 76 ASP A N 1
ATOM 599 C CA . ASP A 1 76 ? -10.633 7.610 22.081 1.00 98.75 76 ASP A CA 1
ATOM 600 C C . ASP A 1 76 ? -9.583 7.343 23.160 1.00 98.75 76 ASP A C 1
ATOM 602 O O . ASP A 1 76 ? -8.384 7.457 22.900 1.00 98.75 76 ASP A O 1
ATOM 606 N N . THR A 1 77 ? -10.025 6.990 24.368 1.00 98.81 77 THR A N 1
ATOM 607 C CA . THR A 1 77 ? -9.133 6.675 25.492 1.00 98.81 77 THR A CA 1
ATOM 608 C C . THR A 1 77 ? -8.268 5.465 25.167 1.00 98.81 77 THR A C 1
ATOM 610 O O . THR A 1 77 ? -7.053 5.546 25.301 1.00 98.81 77 THR A O 1
ATOM 613 N N . PHE A 1 78 ? -8.855 4.392 24.632 1.00 98.75 78 PHE A N 1
ATOM 614 C CA . PHE A 1 78 ? -8.119 3.187 24.255 1.00 98.75 78 PHE A CA 1
ATOM 615 C C . PHE A 1 78 ? -6.958 3.487 23.294 1.00 98.75 78 PHE A C 1
ATOM 617 O O . PHE A 1 78 ? -5.830 3.054 23.525 1.00 98.75 78 PHE A O 1
ATOM 624 N N . PHE A 1 79 ? -7.203 4.257 22.230 1.00 98.75 79 PHE A N 1
ATOM 625 C CA . PHE A 1 79 ? -6.154 4.592 21.262 1.00 98.75 79 PHE A CA 1
ATOM 626 C C . PHE A 1 79 ? -5.121 5.585 21.814 1.00 98.75 79 PHE A C 1
ATOM 628 O O . PHE A 1 79 ? -3.930 5.475 21.507 1.00 98.75 79 PHE A O 1
ATOM 635 N N . ARG A 1 80 ? -5.544 6.531 22.662 1.00 98.81 80 ARG A N 1
ATOM 636 C CA . ARG A 1 80 ? -4.625 7.442 23.361 1.00 98.81 80 ARG A CA 1
ATOM 637 C C . ARG A 1 80 ? -3.717 6.693 24.334 1.00 98.81 80 ARG A C 1
ATOM 639 O O . ARG A 1 80 ? -2.526 6.978 24.355 1.00 98.81 80 ARG A O 1
ATOM 646 N N . ASP A 1 81 ? -4.238 5.710 25.057 1.00 98.75 81 ASP A N 1
ATOM 647 C CA . ASP A 1 81 ? -3.437 4.878 25.956 1.00 98.75 81 ASP A CA 1
ATOM 648 C C . ASP A 1 81 ? -2.476 3.972 25.176 1.00 98.75 81 ASP A C 1
ATOM 650 O O . ASP A 1 81 ? -1.319 3.812 25.561 1.00 98.75 81 ASP A O 1
ATOM 654 N N . LEU A 1 82 ? -2.931 3.397 24.056 1.00 98.62 82 LEU A N 1
ATOM 655 C CA . LEU A 1 82 ? -2.140 2.447 23.273 1.00 98.62 82 LEU A CA 1
ATOM 656 C C . LEU A 1 82 ? -0.997 3.108 22.488 1.00 98.62 82 LEU A C 1
ATOM 658 O O . LEU A 1 82 ? 0.110 2.574 22.456 1.00 98.62 82 LEU A O 1
ATOM 662 N N . VAL A 1 83 ? -1.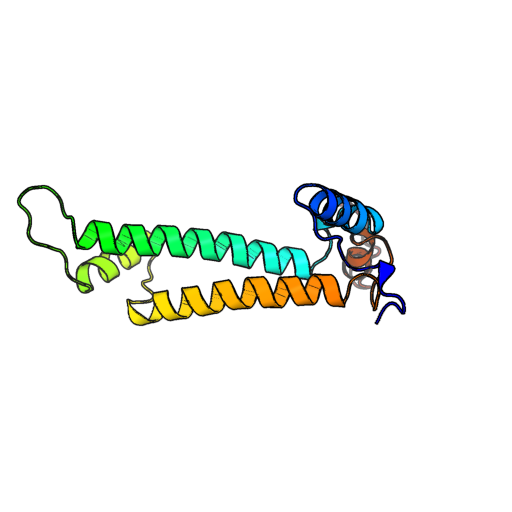265 4.229 21.807 1.00 98.56 83 VAL A N 1
ATOM 663 C CA . VAL A 1 83 ? -0.307 4.863 20.875 1.00 98.56 83 VAL A CA 1
ATOM 664 C C . VAL A 1 83 ? -0.188 6.383 21.031 1.00 98.56 83 VAL A C 1
ATOM 666 O O . VAL A 1 83 ? 0.460 7.034 20.214 1.00 98.56 83 VAL A O 1
ATOM 669 N N . GLY A 1 84 ? -0.809 6.980 22.050 1.00 98.56 84 GLY A N 1
ATOM 670 C CA . GLY A 1 84 ? -0.733 8.424 22.306 1.00 98.56 84 GLY A CA 1
ATOM 671 C C . GLY A 1 84 ? -1.620 9.293 21.408 1.00 98.56 84 GLY A C 1
ATOM 672 O O . GLY A 1 84 ? -1.559 10.518 21.502 1.00 98.56 84 GLY A O 1
ATOM 673 N N . TYR A 1 85 ? -2.446 8.703 20.535 1.00 98.75 85 TYR A N 1
ATOM 674 C CA . TYR A 1 85 ? -3.265 9.446 19.574 1.00 98.75 85 TYR A CA 1
ATOM 675 C C . TYR A 1 85 ? -4.545 8.696 19.191 1.00 98.75 85 TYR A C 1
ATOM 677 O O . TYR A 1 85 ? -4.496 7.514 18.868 1.00 98.75 85 TYR A O 1
ATOM 685 N N . SER A 1 86 ? -5.672 9.415 19.139 1.00 98.69 86 SER A N 1
ATOM 686 C CA . SER A 1 86 ? -6.906 8.957 18.490 1.00 98.69 86 SER A CA 1
ATOM 687 C C . SER A 1 86 ? -7.284 9.926 17.373 1.00 98.69 86 SER A C 1
ATOM 689 O O . SER A 1 86 ? -7.371 11.135 17.595 1.00 98.69 86 SER A O 1
ATOM 691 N N . ILE A 1 87 ? -7.535 9.385 16.178 1.00 98.62 87 ILE A N 1
ATOM 692 C CA . ILE A 1 87 ? -7.990 10.155 15.010 1.00 98.62 87 ILE A CA 1
ATOM 693 C C . ILE A 1 87 ? -9.482 10.530 15.095 1.00 98.62 87 ILE A C 1
ATOM 695 O O . ILE A 1 87 ? -9.968 11.350 14.313 1.00 98.62 87 ILE A O 1
ATOM 699 N N . GLY A 1 88 ? -10.213 9.941 16.046 1.00 98.44 88 GLY A N 1
ATOM 700 C CA . GLY A 1 88 ? -11.641 10.153 16.255 1.00 98.44 88 GLY A CA 1
ATOM 701 C C . GLY A 1 88 ? -12.536 9.465 15.219 1.00 98.44 88 GLY A C 1
ATOM 702 O O . GLY A 1 88 ? -12.105 9.019 14.149 1.00 98.44 88 GLY A O 1
ATOM 703 N N . THR A 1 89 ? -13.830 9.409 15.531 1.00 98.50 89 THR A N 1
ATOM 704 C CA . THR A 1 89 ? -14.823 8.631 14.773 1.00 98.50 89 THR A CA 1
ATOM 705 C C . THR A 1 89 ? -15.007 9.132 13.342 1.00 98.50 89 THR A C 1
ATOM 707 O O . THR A 1 89 ? -14.978 8.340 12.409 1.00 98.50 89 THR A O 1
ATOM 710 N N . LEU A 1 90 ? -15.121 10.440 13.099 1.00 98.69 90 LEU A N 1
ATOM 711 C CA . LEU A 1 90 ? -15.187 10.960 11.725 1.00 98.69 90 LEU A CA 1
ATOM 712 C C . LEU A 1 90 ? -13.845 10.812 10.990 1.00 98.69 90 LEU A C 1
ATOM 714 O O . LEU A 1 90 ? -13.811 10.574 9.779 1.00 98.69 90 LEU A O 1
ATOM 718 N N . GLY A 1 91 ? -12.739 10.960 11.720 1.00 98.75 91 GLY A N 1
ATOM 719 C CA . GLY A 1 91 ? -11.392 10.893 11.170 1.00 98.75 91 GLY A CA 1
ATOM 720 C C . GLY A 1 91 ? -11.066 9.522 10.586 1.00 98.75 91 GLY A C 1
ATOM 721 O O . GLY A 1 91 ? -10.556 9.458 9.469 1.00 98.75 91 GLY A O 1
ATOM 722 N N . ILE A 1 92 ? -11.437 8.432 11.266 1.00 98.81 92 ILE A N 1
ATOM 723 C CA . ILE A 1 92 ? -11.133 7.072 10.792 1.00 98.81 92 ILE A CA 1
ATOM 724 C C . ILE A 1 92 ? -11.875 6.708 9.495 1.00 98.81 92 ILE A C 1
ATOM 726 O O . ILE A 1 92 ? -11.288 6.091 8.608 1.00 98.81 92 ILE A O 1
ATOM 730 N N . HIS A 1 93 ? -13.115 7.174 9.308 1.00 98.81 93 HIS A N 1
ATOM 731 C CA . HIS A 1 93 ? -13.860 6.961 8.058 1.00 98.81 93 HIS A CA 1
ATOM 732 C C . HIS A 1 93 ? -13.251 7.753 6.890 1.00 98.81 93 HIS A C 1
ATOM 734 O O . HIS A 1 93 ? -13.108 7.229 5.783 1.00 98.81 93 HIS A O 1
ATOM 740 N N . ARG A 1 94 ? -12.842 9.008 7.139 1.00 98.81 94 ARG A N 1
ATOM 741 C CA . ARG A 1 94 ? -12.117 9.826 6.150 1.00 98.81 94 ARG A CA 1
ATOM 742 C C . ARG A 1 94 ? -10.774 9.201 5.788 1.00 98.81 94 ARG A C 1
ATOM 744 O O . ARG A 1 94 ? -10.423 9.166 4.611 1.00 98.81 94 ARG A O 1
ATOM 751 N N . LEU A 1 95 ? -10.048 8.695 6.783 1.00 98.81 95 LEU A N 1
ATOM 752 C CA . LEU A 1 95 ? -8.770 8.027 6.581 1.00 98.81 95 LEU A CA 1
ATOM 753 C C . LEU A 1 95 ? -8.942 6.769 5.724 1.00 98.81 95 LEU A C 1
ATOM 755 O O . LEU A 1 95 ? -8.211 6.619 4.753 1.00 98.81 95 LEU A O 1
ATOM 759 N N . GLY A 1 96 ? -9.927 5.914 6.015 1.00 98.75 96 GLY A N 1
ATOM 760 C CA . GLY A 1 96 ? -10.201 4.721 5.205 1.00 98.75 96 GLY A CA 1
ATOM 761 C C . GLY A 1 96 ? -10.490 5.052 3.736 1.00 98.75 96 GLY A C 1
ATOM 762 O O . GLY A 1 96 ? -9.932 4.428 2.831 1.00 98.75 96 GLY A O 1
ATOM 763 N N . LEU A 1 97 ? -11.288 6.094 3.476 1.00 98.88 97 LEU A N 1
ATOM 764 C CA . LEU A 1 97 ? -11.527 6.570 2.110 1.00 98.88 97 LEU A CA 1
ATOM 765 C C . LEU A 1 97 ? -10.237 7.077 1.448 1.00 98.88 97 LEU A C 1
ATOM 767 O O . LEU A 1 97 ? -9.946 6.730 0.307 1.00 98.88 97 LEU A O 1
ATOM 771 N N . LEU A 1 98 ? -9.441 7.878 2.156 1.00 98.88 98 LEU A N 1
ATOM 772 C CA . LEU A 1 98 ? -8.210 8.427 1.597 1.00 98.88 98 LEU A CA 1
ATOM 773 C C . LEU A 1 98 ? -7.168 7.336 1.313 1.00 98.88 98 LEU A C 1
ATOM 775 O O . LEU A 1 98 ? -6.576 7.339 0.236 1.00 98.88 98 LEU A O 1
ATOM 779 N N . LEU A 1 99 ? -6.959 6.395 2.237 1.00 98.81 99 LEU A N 1
ATOM 780 C CA . LEU A 1 99 ? -6.010 5.291 2.067 1.00 98.81 99 LEU A CA 1
ATOM 781 C C . LEU A 1 99 ? -6.402 4.405 0.879 1.00 98.81 99 LEU A C 1
ATOM 783 O O . LEU A 1 99 ? -5.561 4.112 0.029 1.00 98.81 99 LEU A O 1
ATOM 787 N N . SER A 1 100 ? -7.679 4.024 0.787 1.00 98.88 100 SER A N 1
ATOM 788 C CA . SER A 1 100 ? -8.177 3.172 -0.299 1.00 98.88 100 SER A CA 1
ATOM 789 C C . SER A 1 100 ? -8.074 3.844 -1.673 1.00 98.88 100 SER A C 1
ATOM 791 O O . SER A 1 100 ? -7.557 3.235 -2.611 1.00 98.88 100 SER A O 1
ATOM 793 N N . LEU A 1 101 ? -8.481 5.112 -1.801 1.00 98.88 101 LEU A N 1
ATOM 794 C CA . LEU A 1 101 ? -8.357 5.847 -3.064 1.00 98.88 101 LEU A CA 1
ATOM 795 C C . LEU A 1 101 ? -6.896 6.122 -3.436 1.00 98.88 101 LEU A C 1
ATOM 797 O O . LEU A 1 101 ? -6.541 6.028 -4.610 1.00 98.88 101 LEU A O 1
ATOM 801 N N . SER A 1 102 ? -6.036 6.404 -2.454 1.00 98.81 102 SER A N 1
ATOM 802 C CA . SER A 1 102 ? -4.601 6.601 -2.693 1.00 98.81 102 SER A CA 1
ATOM 803 C C . SER A 1 102 ? -3.936 5.318 -3.192 1.00 98.81 102 SER A C 1
ATOM 805 O O . SER A 1 102 ? -3.154 5.375 -4.138 1.00 98.81 102 SER A O 1
ATOM 807 N N . ALA A 1 103 ? -4.285 4.151 -2.635 1.00 98.88 103 ALA A N 1
ATOM 808 C CA . ALA A 1 103 ? -3.772 2.862 -3.104 1.00 98.88 103 ALA A CA 1
ATOM 809 C C . ALA A 1 103 ? -4.054 2.648 -4.600 1.00 98.88 103 ALA A C 1
ATOM 811 O O . ALA A 1 103 ? -3.151 2.324 -5.376 1.00 98.88 103 ALA A O 1
ATOM 812 N N . VAL A 1 104 ? -5.294 2.900 -5.028 1.00 98.88 104 VAL A N 1
ATOM 813 C CA . VAL A 1 104 ? -5.699 2.757 -6.435 1.00 98.88 104 VAL A CA 1
ATOM 814 C C . VAL A 1 104 ? -5.063 3.835 -7.314 1.00 98.88 104 VAL A C 1
ATOM 816 O O . VAL A 1 104 ? -4.583 3.523 -8.403 1.00 98.88 104 VAL A O 1
ATOM 819 N N . PHE A 1 105 ? -4.992 5.082 -6.840 1.00 98.88 105 PHE A N 1
ATOM 820 C CA . PHE A 1 105 ? -4.329 6.170 -7.560 1.00 98.88 105 PHE A CA 1
ATOM 821 C C . PHE A 1 105 ? -2.865 5.829 -7.868 1.00 98.88 105 PHE A C 1
ATOM 823 O O . PHE A 1 105 ? -2.443 5.901 -9.023 1.00 98.88 105 PHE A O 1
ATOM 830 N N . PHE A 1 106 ? -2.103 5.390 -6.863 1.00 98.88 106 PHE A N 1
ATOM 831 C CA . PHE A 1 106 ? -0.702 5.016 -7.058 1.00 98.88 106 PHE A CA 1
ATOM 832 C C . PHE A 1 106 ? -0.536 3.717 -7.861 1.00 98.88 106 PHE A C 1
ATOM 834 O O . PHE A 1 106 ? 0.467 3.575 -8.556 1.00 98.88 106 PHE A O 1
ATOM 841 N N . SER A 1 107 ? -1.523 2.815 -7.849 1.00 98.81 107 SER A N 1
ATOM 842 C CA . SER A 1 107 ? -1.544 1.634 -8.732 1.00 98.81 107 SER A CA 1
ATOM 843 C C . SER A 1 107 ? -1.701 2.025 -10.203 1.00 98.81 107 SER A C 1
ATOM 845 O O . SER A 1 107 ? -0.995 1.518 -11.072 1.00 98.81 107 SER A O 1
ATOM 847 N N . ALA A 1 108 ? -2.594 2.971 -10.502 1.00 98.81 108 ALA A N 1
ATOM 848 C CA . ALA A 1 108 ? -2.723 3.510 -11.853 1.00 98.81 108 ALA A CA 1
ATOM 849 C C . ALA A 1 108 ? -1.449 4.263 -12.267 1.00 98.81 108 ALA A C 1
ATOM 851 O O . ALA A 1 108 ? -0.959 4.086 -13.384 1.00 98.81 108 ALA A O 1
ATOM 852 N N . LEU A 1 109 ? -0.880 5.055 -11.350 1.00 98.88 109 LEU A N 1
ATOM 853 C CA . LEU A 1 109 ? 0.352 5.799 -11.594 1.00 98.88 109 LEU A CA 1
ATOM 854 C C . LEU A 1 109 ? 1.543 4.873 -11.875 1.00 98.88 109 LEU A C 1
ATOM 856 O O . LEU A 1 109 ? 2.309 5.143 -12.795 1.00 98.88 109 LEU A O 1
ATOM 860 N N . CYS A 1 110 ? 1.711 3.780 -11.126 1.00 98.75 110 CYS A N 1
ATOM 861 C CA . CYS A 1 110 ? 2.856 2.891 -11.326 1.00 98.75 110 CYS A CA 1
ATOM 862 C C . CYS A 1 110 ? 2.809 2.173 -12.682 1.00 98.75 110 CYS A C 1
ATOM 864 O O . CYS A 1 110 ? 3.860 1.941 -13.281 1.00 98.75 110 CYS A O 1
ATOM 866 N N . MET A 1 111 ? 1.611 1.901 -13.206 1.00 98.75 111 MET A N 1
ATOM 867 C CA . MET A 1 111 ? 1.432 1.306 -14.529 1.00 98.75 111 MET A CA 1
ATOM 868 C C . MET A 1 111 ? 1.537 2.333 -15.654 1.00 98.75 111 MET A C 1
ATOM 870 O O . MET A 1 111 ? 2.171 2.045 -16.662 1.00 98.75 111 MET A O 1
ATOM 874 N N . ILE A 1 112 ? 0.976 3.540 -15.500 1.00 98.62 112 ILE A N 1
ATOM 875 C CA . ILE A 1 112 ? 0.976 4.529 -16.591 1.00 98.62 112 ILE A CA 1
ATOM 876 C C . ILE A 1 112 ? 2.383 5.029 -16.935 1.00 98.62 112 ILE A C 1
ATOM 878 O O . ILE A 1 112 ? 2.616 5.396 -18.085 1.00 98.62 112 ILE A O 1
ATOM 882 N N . ILE A 1 113 ? 3.313 5.023 -15.970 1.00 98.81 113 ILE A N 1
ATOM 883 C CA . ILE A 1 113 ? 4.727 5.390 -16.175 1.00 98.81 113 ILE A CA 1
ATOM 884 C C . ILE A 1 113 ? 5.587 4.230 -16.706 1.00 98.81 113 ILE A C 1
ATOM 886 O O . ILE A 1 113 ? 6.657 4.468 -17.270 1.00 98.81 113 ILE A O 1
ATOM 890 N N . THR A 1 114 ? 5.123 2.990 -16.530 1.00 98.81 114 THR A N 1
ATOM 891 C CA . THR A 1 114 ? 5.815 1.766 -16.953 1.00 98.81 114 THR A CA 1
ATOM 892 C C . THR A 1 114 ? 5.590 1.533 -18.446 1.00 98.81 114 THR A C 1
ATOM 894 O O . THR A 1 114 ? 4.454 1.493 -18.912 1.00 98.81 114 THR A O 1
ATOM 897 N N . GLY A 1 115 ? 6.669 1.374 -19.211 1.00 98.31 115 GLY A N 1
ATOM 898 C CA . GLY A 1 115 ? 6.608 1.213 -20.666 1.00 98.31 115 GLY A CA 1
ATOM 899 C C . GLY A 1 115 ? 6.322 2.514 -21.425 1.00 98.31 115 GLY A C 1
ATOM 900 O O . GLY A 1 115 ? 6.098 2.477 -22.634 1.00 98.31 115 GLY A O 1
ATOM 901 N N . THR A 1 116 ? 6.311 3.662 -20.735 1.00 98.62 116 THR A N 1
ATOM 902 C CA . THR A 1 116 ? 6.096 4.987 -21.337 1.00 98.62 116 THR A CA 1
ATOM 903 C C . THR A 1 116 ? 7.279 5.917 -21.084 1.00 98.62 116 THR A C 1
ATOM 905 O O . THR A 1 116 ? 8.049 6.175 -22.003 1.00 98.62 116 THR A O 1
ATOM 908 N N . ILE A 1 117 ? 7.446 6.406 -19.853 1.00 98.62 117 ILE A N 1
ATOM 909 C CA . ILE A 1 117 ? 8.565 7.275 -19.460 1.00 98.62 117 ILE A CA 1
ATOM 910 C C . ILE A 1 117 ? 9.735 6.477 -18.881 1.00 98.62 117 ILE A C 1
ATOM 912 O O . ILE A 1 117 ? 10.864 6.952 -18.916 1.00 98.62 117 ILE A O 1
ATOM 916 N N . TRP A 1 118 ? 9.469 5.275 -18.361 1.00 98.69 118 TRP A N 1
ATOM 917 C CA . TRP A 1 118 ? 10.482 4.326 -17.918 1.00 98.69 118 TRP A CA 1
ATOM 918 C C . TRP A 1 118 ? 10.205 2.958 -18.533 1.00 98.69 118 TRP A C 1
ATOM 920 O O . TRP A 1 118 ? 9.122 2.399 -18.345 1.00 98.69 118 TRP A O 1
ATOM 930 N N . PHE A 1 119 ? 11.170 2.422 -19.276 1.00 98.38 119 PHE A N 1
ATOM 931 C CA . PHE A 1 119 ? 11.034 1.155 -20.003 1.00 98.38 119 PHE A CA 1
ATOM 932 C C . PHE A 1 119 ? 12.229 0.205 -19.820 1.00 98.38 119 PHE A C 1
ATOM 934 O O . PHE A 1 119 ? 12.274 -0.842 -20.458 1.00 98.38 119 PHE A O 1
ATOM 941 N N . ASP A 1 120 ? 13.148 0.542 -18.913 1.00 98.56 120 ASP A N 1
ATOM 942 C CA . ASP A 1 120 ? 14.277 -0.300 -18.514 1.00 98.56 120 ASP A CA 1
ATOM 943 C C . ASP A 1 120 ? 13.966 -1.078 -17.221 1.00 98.56 120 ASP A C 1
ATOM 945 O O . ASP A 1 120 ? 12.856 -1.028 -16.677 1.00 98.56 120 ASP A O 1
ATOM 949 N N . GLN 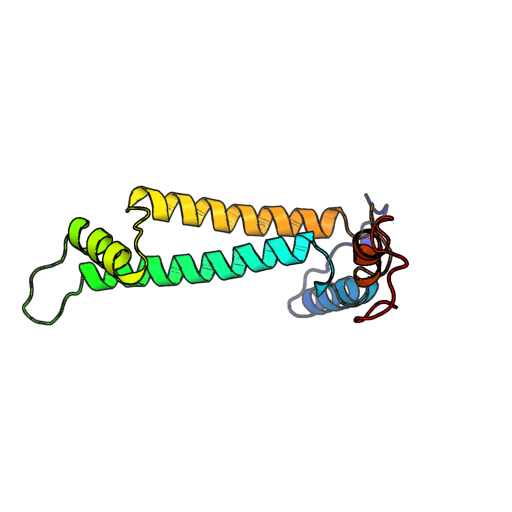A 1 121 ? 14.953 -1.802 -16.691 1.00 98.69 121 GLN A N 1
ATOM 950 C CA . GLN A 1 121 ? 14.825 -2.518 -15.422 1.00 98.69 121 GLN A CA 1
ATOM 951 C C . GLN A 1 121 ? 14.571 -1.533 -14.270 1.00 98.69 121 GLN A C 1
ATOM 953 O O . GLN A 1 121 ? 15.354 -0.612 -14.046 1.00 98.69 121 GLN A O 1
ATOM 958 N N . TRP A 1 122 ? 13.508 -1.731 -13.485 1.00 98.81 122 TRP A N 1
ATOM 959 C CA . TRP A 1 122 ? 13.167 -0.808 -12.389 1.00 98.81 122 TRP A CA 1
ATOM 960 C C . TRP A 1 122 ? 14.250 -0.704 -11.305 1.00 98.81 122 TRP A C 1
ATOM 962 O O . TRP A 1 122 ? 14.322 0.305 -10.607 1.00 98.81 122 TRP A O 1
ATOM 972 N N . VAL A 1 123 ? 15.104 -1.722 -11.163 1.00 98.75 123 VAL A N 1
ATOM 973 C CA . VAL A 1 123 ? 16.218 -1.705 -10.202 1.00 98.75 123 VAL A CA 1
ATOM 974 C C . VAL A 1 123 ? 17.231 -0.600 -10.511 1.00 98.75 123 VAL A C 1
ATOM 976 O O . VAL A 1 123 ? 17.722 0.051 -9.589 1.00 98.75 123 VAL A O 1
ATOM 979 N N . ASP A 1 124 ? 17.476 -0.318 -11.791 1.00 98.62 124 ASP A N 1
ATOM 980 C CA . ASP A 1 124 ? 18.490 0.649 -12.215 1.00 98.62 124 ASP A CA 1
ATOM 981 C C . ASP A 1 124 ? 18.040 2.096 -12.005 1.00 98.62 124 ASP A C 1
ATOM 983 O O . ASP A 1 124 ? 18.881 2.986 -11.873 1.00 98.62 124 ASP A O 1
ATOM 987 N N . TRP A 1 125 ? 16.727 2.331 -11.871 1.00 98.75 125 TRP A N 1
ATOM 988 C CA . TRP A 1 125 ? 16.174 3.644 -11.534 1.00 98.75 125 TRP A CA 1
ATOM 989 C C . TRP A 1 125 ? 16.876 4.230 -10.307 1.00 98.75 125 TRP A C 1
ATOM 991 O O . TRP A 1 125 ? 17.300 5.379 -10.319 1.00 98.75 125 TRP A O 1
ATOM 1001 N N . TRP A 1 126 ? 17.115 3.418 -9.278 1.00 98.75 126 TRP A N 1
ATOM 1002 C CA . TRP A 1 126 ? 17.677 3.857 -7.998 1.00 98.75 126 TRP A CA 1
ATOM 1003 C C . TRP A 1 126 ? 19.137 4.329 -8.063 1.00 98.75 126 TRP A C 1
ATOM 1005 O O . TRP A 1 126 ? 19.628 4.932 -7.104 1.00 98.75 126 TRP A O 1
ATOM 1015 N N . GLN A 1 127 ? 19.832 4.130 -9.188 1.00 98.56 127 GLN A N 1
ATOM 1016 C CA . GLN A 1 127 ? 21.193 4.638 -9.369 1.00 98.56 127 GLN A CA 1
ATOM 1017 C C . GLN A 1 127 ? 21.259 6.167 -9.361 1.00 98.56 127 GLN A C 1
ATOM 1019 O O . GLN A 1 127 ? 22.295 6.707 -8.975 1.00 98.56 127 GLN A O 1
ATOM 1024 N N . TRP A 1 128 ? 20.174 6.883 -9.695 1.00 98.44 128 TRP A N 1
ATOM 1025 C CA . TRP A 1 128 ? 20.174 8.352 -9.629 1.00 98.44 128 TRP A CA 1
ATOM 1026 C C . TRP A 1 128 ? 20.558 8.857 -8.229 1.00 98.44 128 TRP A C 1
ATOM 1028 O O . TRP A 1 128 ? 21.301 9.828 -8.105 1.00 98.44 128 TRP A O 1
ATOM 1038 N N . TRP A 1 129 ? 20.099 8.163 -7.181 1.00 98.56 129 TRP A N 1
ATOM 1039 C CA . TRP A 1 129 ? 20.386 8.506 -5.792 1.00 98.56 129 TRP A CA 1
ATOM 1040 C C . TRP A 1 129 ? 21.832 8.172 -5.417 1.00 98.56 129 TRP A C 1
ATOM 1042 O O . TRP A 1 129 ? 22.545 8.991 -4.837 1.00 98.56 129 TRP A O 1
ATOM 1052 N N . VAL A 1 130 ? 22.297 6.975 -5.786 1.00 98.31 130 VAL A N 1
ATOM 1053 C CA . VAL A 1 130 ? 23.666 6.510 -5.498 1.00 98.31 130 VAL A CA 1
ATOM 1054 C C . VAL A 1 130 ? 24.709 7.392 -6.189 1.00 98.31 130 VAL A C 1
ATOM 1056 O O . VAL A 1 130 ? 25.773 7.648 -5.631 1.00 98.31 130 VAL A O 1
ATOM 1059 N N . LYS A 1 131 ? 24.397 7.904 -7.381 1.00 98.31 131 LYS A N 1
ATOM 1060 C CA . LYS A 1 131 ? 25.306 8.718 -8.196 1.00 98.31 131 LYS A CA 1
ATOM 1061 C C . LYS A 1 131 ? 25.229 10.223 -7.913 1.00 98.31 131 LYS A C 1
ATOM 1063 O O . LYS A 1 131 ? 25.780 11.006 -8.686 1.00 98.31 131 LYS A O 1
ATOM 1068 N N . LEU A 1 132 ? 24.610 10.647 -6.806 1.00 98.50 132 LEU A N 1
ATOM 1069 C CA . LEU A 1 132 ? 24.641 12.055 -6.404 1.00 98.50 132 LEU A CA 1
ATOM 1070 C C . LEU A 1 132 ? 26.085 12.519 -6.097 1.00 98.50 132 LEU A C 1
ATOM 1072 O O . LEU A 1 132 ? 26.817 11.818 -5.390 1.00 98.50 132 LEU A O 1
ATOM 1076 N N . PRO A 1 133 ? 26.515 13.706 -6.577 1.00 98.31 133 PRO A N 1
ATOM 1077 C CA . PRO A 1 133 ? 27.937 14.073 -6.621 1.00 98.31 133 PRO A CA 1
ATOM 1078 C C . PRO A 1 133 ? 28.650 14.118 -5.267 1.00 98.31 133 PRO A C 1
ATOM 1080 O O . PRO A 1 133 ? 29.858 13.918 -5.199 1.00 98.31 133 PRO A O 1
ATOM 1083 N N . TRP A 1 134 ? 27.918 14.397 -4.190 1.00 97.62 134 TRP A N 1
ATOM 1084 C CA . TRP A 1 134 ? 28.491 14.582 -2.858 1.00 97.62 134 TRP A CA 1
ATOM 1085 C C . TRP A 1 134 ? 28.874 13.271 -2.158 1.00 97.62 134 TRP A C 1
ATOM 1087 O O . TRP A 1 134 ? 29.601 13.324 -1.171 1.00 97.62 134 TRP A O 1
ATOM 1097 N N . TRP A 1 135 ? 28.427 12.109 -2.652 1.00 97.88 135 TRP A N 1
ATOM 1098 C CA . TRP A 1 135 ? 28.834 10.805 -2.107 1.00 97.88 135 TRP A CA 1
ATOM 1099 C C . TRP A 1 135 ? 29.223 9.751 -3.144 1.00 97.88 135 TRP A C 1
ATOM 1101 O O . TRP A 1 135 ? 29.762 8.720 -2.759 1.00 97.88 135 TRP A O 1
ATOM 1111 N N . ALA A 1 136 ? 29.006 9.991 -4.442 1.00 97.50 136 ALA A N 1
ATOM 1112 C CA . ALA A 1 136 ? 29.167 8.972 -5.488 1.00 97.50 136 ALA A CA 1
ATOM 1113 C C . ALA A 1 136 ? 30.563 8.324 -5.579 1.00 97.50 136 ALA A C 1
ATOM 1115 O O . ALA A 1 136 ? 30.677 7.240 -6.144 1.00 97.50 136 ALA A O 1
ATOM 1116 N N . ASN A 1 137 ? 31.601 8.992 -5.066 1.00 97.69 137 ASN A N 1
ATOM 1117 C CA . ASN A 1 137 ? 32.998 8.549 -5.131 1.00 97.69 137 ASN A CA 1
ATOM 1118 C C . ASN A 1 137 ? 33.598 8.252 -3.742 1.00 97.69 137 ASN A C 1
ATOM 1120 O O . ASN A 1 137 ? 34.820 8.144 -3.621 1.00 97.69 137 ASN A O 1
ATOM 1124 N N . ILE A 1 138 ? 32.781 8.227 -2.682 1.00 98.06 138 ILE A N 1
ATOM 1125 C CA . ILE A 1 138 ? 33.257 7.942 -1.323 1.00 98.06 138 ILE A CA 1
ATOM 1126 C C . ILE A 1 138 ? 33.427 6.428 -1.178 1.00 98.06 138 ILE A C 1
ATOM 1128 O O . ILE A 1 138 ? 32.416 5.741 -1.265 1.00 98.06 138 ILE A O 1
ATOM 1132 N N . PRO A 1 139 ? 34.638 5.923 -0.873 1.00 97.00 139 PRO A N 1
ATOM 1133 C CA . PRO A 1 139 ? 34.858 4.493 -0.754 1.00 97.00 139 PRO A CA 1
ATOM 1134 C C . PRO A 1 139 ? 34.140 3.873 0.460 1.00 97.00 139 PRO A C 1
ATOM 1136 O O . PRO A 1 139 ? 34.017 4.504 1.514 1.00 97.00 139 PRO A O 1
ATOM 1139 N N . GLY A 1 140 ? 33.772 2.595 0.354 1.00 96.25 140 GLY A N 1
ATOM 1140 C CA . GLY A 1 140 ? 33.156 1.783 1.405 1.00 96.25 140 GLY A CA 1
ATOM 1141 C C . GLY A 1 140 ? 31.651 1.539 1.221 1.00 96.25 140 GLY A C 1
ATOM 1142 O O . GLY A 1 140 ? 31.019 1.943 0.250 1.00 96.25 140 GLY A O 1
ATOM 1143 N N . GLY A 1 141 ? 31.040 0.832 2.176 1.00 97.06 141 GLY A N 1
ATOM 1144 C CA . GLY A 1 141 ? 29.625 0.452 2.088 1.00 97.06 141 GLY A CA 1
ATOM 1145 C C . GLY A 1 141 ? 29.355 -0.595 0.997 1.00 97.06 141 GLY A C 1
ATOM 1146 O O . GLY A 1 141 ? 30.153 -1.505 0.800 1.00 97.06 141 GLY A O 1
ATOM 1147 N N . ILE A 1 142 ? 28.198 -0.495 0.329 1.00 98.25 142 ILE A N 1
ATOM 1148 C CA . ILE A 1 142 ? 27.752 -1.464 -0.695 1.00 98.25 142 ILE A CA 1
ATOM 1149 C C . ILE A 1 142 ? 28.124 -1.031 -2.124 1.00 98.25 142 ILE A C 1
ATOM 1151 O O . ILE A 1 142 ? 28.297 -1.886 -2.985 1.00 98.25 142 ILE A O 1
ATOM 1155 N N . ASN A 1 143 ? 28.248 0.277 -2.388 1.00 96.88 143 ASN A N 1
ATOM 1156 C CA . ASN A 1 143 ? 28.318 0.832 -3.750 1.00 96.88 143 ASN A CA 1
ATOM 1157 C C . ASN A 1 143 ? 29.676 1.443 -4.140 1.00 96.88 143 ASN A C 1
ATOM 1159 O O . ASN A 1 143 ? 29.734 2.158 -5.143 1.00 96.88 143 ASN A O 1
ATOM 1163 N N . GLY A 1 144 ? 30.743 1.096 -3.413 1.00 90.31 144 GLY A N 1
ATOM 1164 C CA . GLY A 1 144 ? 32.124 1.347 -3.831 1.00 90.31 144 GLY A CA 1
ATOM 1165 C C . GLY A 1 144 ? 32.810 2.423 -3.035 1.00 90.31 144 GLY A C 1
ATOM 1166 O O . GLY A 1 144 ? 32.438 3.597 -3.208 1.00 90.31 144 GLY A O 1
#

Nearest PDB structures (foldseek):
  3zuw-assembly1_L  TM=1.004E+00  e=2.270E-20  Cereibacter sphaeroides
  8c5x-assembly1_L  TM=1.004E+00  e=4.816E-20  Cereibacter sphaeroides 2.4.1
  1fnq-assembly1_L  TM=1.003E+00  e=9.177E-20  Cereibacter sphaeroides
  1s00-assembly1_L  TM=9.961E-01  e=5.362E-20  Cereibacter sphaeroides
  5lri-assembly1_L  TM=1.004E+00  e=9.684E-20  Cereibacter sphaeroides 2.4.1

Mean predicted aligned error: 2.64 Å

Organism: NCBI:txid555885

Sequence (144 aa):
MMGAWGYAFPYGIWTHLDWVSNTGYTYGNFHYNPAHMIAITFFFTNALALALHGALVLSAANPEKGKEMRTPDHEDTFFRDLVGYSIGTLGIHRLGLLLSLSAVFFSALCMIITGTIWFDQWVDWWQWWVKLPWWANIPGGING

pLDDT: mean 98.51, std 0.82, range [90.31, 98.88]

Solvent-accessible surface area (backbone atoms only — not comparable to full-atom values): 8190 Å² total; per-residue (Å²): 135,78,84,60,76,85,78,59,73,55,97,45,92,62,54,31,52,52,41,53,52,54,59,35,52,72,25,45,62,52,76,45,33,68,44,40,48,53,13,51,50,26,48,55,49,33,54,51,51,50,52,52,52,55,50,50,55,48,48,28,67,55,42,66,90,95,54,75,65,53,51,72,69,53,58,39,45,52,32,31,73,74,73,70,55,58,73,53,79,72,43,51,57,53,46,51,53,50,29,52,53,46,18,53,51,27,47,52,50,37,51,67,40,49,64,66,8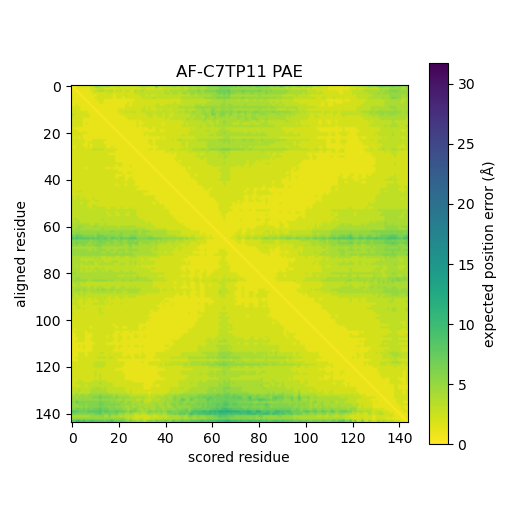5,45,74,62,50,29,66,64,63,58,45,66,67,60,59,36,85,92,54,45,80,50,77,55,90,91,82,64